Protein AF-A0A1Q9VLZ6-F1 (afdb_monomer)

Sequence (145 aa):
MRTSLPGRVRRGLATLLTGALAAGLAVGGVVAPAQAAAADVQGGSATWNFKDSWTGYVGGSGTITPPLEGGQSVYPSASGAMDLQTAVGDVRFGGSVHYSAHGGVLDVTVSDLRLAVTSPGVGVLTADFVSSGTTSDDVKVATCR

Secondary structure (DSSP, 8-state):
----------------------------------PPPPEE-----EE--S-HHHHHHHHHHSEEESPPBTTB-EE---EEEEETTTTEEEEEEEEEEEEEEGGGTEEEEEEEEEEEEEETTEEEEEEEEEETTEEEEEEEEEEE-

Radius of gyration: 32.84 Å; Cα contacts (8 Å, |Δi|>4): 259; chains: 1; bounding box: 63×32×111 Å

Nearest PDB structures (foldseek):
  6jsa-assembly1_A  TM=8.073E-01  e=1.006E-04  Corynebacterium glutamicum ATCC 13032
  8smu-assembly1_A  TM=8.354E-01  e=1.099E-03  Aequorea victoria
  6jsd-assembly1_A  TM=6.140E-01  e=2.659E-03  Corynebacterium glutamicum ATCC 13032
  6jsd-assembly1_B  TM=5.727E-01  e=5.797E-03  Corynebacterium glutamicum ATCC 13032

Mean predicted aligned error: 12.22 Å

Foldseek 3Di:
DDDDDDDDDDDDDDDDDDDDDDDDDDPPDPPDPPQPDWDKDPWDKDWDDLDLVVLVVQVVAHDKPPDADVSTDMFTGWIWTARPVFRFIKIWTADWIWGAGPPRQWTKIKGGWMWGAHGVQWTWTFIWMATPNDIDGRHTSDITD

pLDDT: mean 84.26, std 21.39, range [37.78, 98.62]

Sol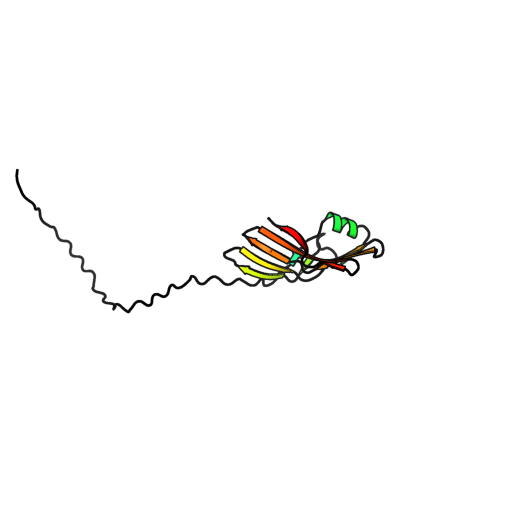vent-accessible surface area (backbone atoms only — not comparable to full-atom values): 8698 Å² total; per-residue (Å²): 132,85,88,82,85,88,88,85,87,84,89,79,91,74,89,75,82,88,76,88,72,81,91,72,81,87,76,87,67,81,75,68,77,80,72,76,71,62,45,69,45,89,55,53,67,49,74,57,50,99,39,65,70,56,50,50,57,35,58,74,71,37,44,52,41,63,72,59,59,98,83,26,35,71,25,40,61,25,32,47,38,34,27,84,88,61,46,30,37,41,40,37,24,37,64,53,44,38,41,33,23,78,92,60,76,41,42,36,37,40,29,60,41,30,42,40,28,78,33,75,70,32,30,38,34,26,27,27,36,38,45,85,91,45,78,44,75,68,39,78,76,46,76,48,111

Structure (mmCIF, N/CA/C/O backbone):
data_AF-A0A1Q9VLZ6-F1
#
_entry.id   AF-A0A1Q9VLZ6-F1
#
loop_
_atom_site.group_PDB
_atom_site.id
_atom_site.type_symbol
_atom_site.label_atom_id
_atom_site.label_alt_id
_atom_site.label_comp_id
_atom_site.label_asym_id
_atom_site.label_entity_id
_atom_site.label_seq_id
_atom_site.pdbx_PDB_ins_code
_atom_site.Cartn_x
_atom_site.Cartn_y
_atom_site.Cartn_z
_atom_site.occupancy
_atom_site.B_iso_or_equiv
_atom_site.auth_seq_id
_atom_site.auth_comp_id
_atom_site.auth_asym_id
_atom_site.auth_atom_id
_atom_site.pdbx_PDB_model_num
ATOM 1 N N . MET A 1 1 ? -20.755 0.219 93.505 1.00 37.78 1 MET A N 1
ATOM 2 C CA . MET A 1 1 ? -21.514 1.442 93.840 1.00 37.78 1 MET A CA 1
ATOM 3 C C . MET A 1 1 ? -22.391 1.814 92.651 1.00 37.78 1 MET A C 1
ATOM 5 O O . MET A 1 1 ? -21.854 1.927 91.563 1.00 37.78 1 MET A O 1
ATOM 9 N N . ARG A 1 2 ? -23.706 1.923 92.908 1.00 40.19 2 ARG A N 1
ATOM 10 C CA . ARG A 1 2 ? -24.739 2.822 92.336 1.00 40.19 2 ARG A CA 1
ATOM 11 C C .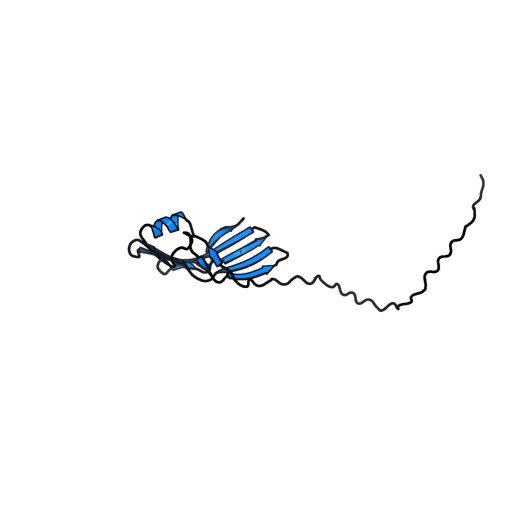 ARG A 1 2 ? -24.781 2.995 90.799 1.00 40.19 2 ARG A C 1
ATOM 13 O O . ARG A 1 2 ? -23.897 3.620 90.240 1.00 40.19 2 ARG A O 1
ATOM 20 N N . THR A 1 3 ? -25.675 2.318 90.067 1.00 41.53 3 THR A N 1
ATOM 21 C CA . THR A 1 3 ? -27.113 2.607 89.783 1.00 41.53 3 THR A CA 1
ATOM 22 C C . THR A 1 3 ? -27.408 3.807 88.867 1.00 41.53 3 THR A C 1
ATOM 24 O O . THR A 1 3 ? -27.046 4.932 89.194 1.00 41.53 3 THR A O 1
ATOM 27 N N . SER A 1 4 ? -28.224 3.512 87.837 1.00 38.34 4 SER A N 1
ATOM 28 C CA . SER A 1 4 ? -29.284 4.339 87.212 1.00 38.34 4 SER A CA 1
ATOM 29 C C . SER A 1 4 ? -29.021 5.012 85.846 1.00 38.34 4 SER A C 1
ATOM 31 O O . SER A 1 4 ? -28.321 6.011 85.741 1.00 38.34 4 SER A O 1
ATOM 33 N N . LEU A 1 5 ? -29.714 4.494 84.816 1.00 48.25 5 LEU A N 1
ATOM 34 C CA . LEU A 1 5 ? -30.337 5.236 83.689 1.00 48.25 5 LEU A CA 1
ATOM 35 C C . LEU A 1 5 ? -31.629 5.941 84.204 1.00 48.25 5 LEU A C 1
ATOM 37 O O . LEU A 1 5 ? -32.023 5.602 85.325 1.00 48.25 5 LEU A O 1
ATOM 41 N N . PRO A 1 6 ? -32.404 6.780 83.460 1.00 52.03 6 PRO A N 1
ATOM 42 C CA . PRO A 1 6 ? -32.281 7.376 82.109 1.00 52.03 6 PRO A CA 1
ATOM 43 C C . PRO A 1 6 ? -32.602 8.908 82.066 1.00 52.03 6 PRO A C 1
ATOM 45 O O . PRO A 1 6 ? -32.956 9.513 83.074 1.00 52.03 6 PRO A O 1
ATOM 48 N N . GLY A 1 7 ? -32.580 9.544 80.881 1.00 38.31 7 GLY A N 1
ATOM 49 C CA . GLY A 1 7 ? -33.080 10.918 80.660 1.00 38.31 7 GLY A CA 1
ATOM 50 C C . GLY A 1 7 ? -33.763 11.096 79.295 1.00 38.31 7 GLY A C 1
ATOM 51 O O . GLY A 1 7 ? -33.215 10.714 78.269 1.00 38.31 7 GLY A O 1
ATOM 52 N N . ARG A 1 8 ? -34.997 11.620 79.300 1.00 52.53 8 ARG A N 1
ATOM 53 C CA . ARG A 1 8 ? -36.022 11.564 78.237 1.00 52.53 8 ARG A CA 1
ATOM 54 C C . ARG A 1 8 ? -35.896 12.599 77.096 1.00 52.53 8 ARG A C 1
ATOM 56 O O . ARG A 1 8 ? -35.787 13.788 77.349 1.00 52.53 8 ARG A O 1
ATOM 63 N N . VAL A 1 9 ? -36.118 12.097 75.875 1.00 50.19 9 VAL A N 1
ATOM 64 C CA . VAL A 1 9 ? -37.064 12.508 74.801 1.00 50.19 9 VAL A CA 1
ATOM 65 C C . VAL A 1 9 ? -37.303 14.003 74.505 1.00 50.19 9 VAL A C 1
ATOM 67 O O . VAL A 1 9 ? -37.924 14.712 75.296 1.00 50.19 9 VAL A O 1
ATOM 70 N N . ARG A 1 10 ? -37.101 14.401 73.234 1.00 49.69 10 ARG A N 1
ATOM 71 C CA . ARG A 1 10 ? -38.037 15.317 72.554 1.00 49.69 10 ARG A CA 1
ATOM 72 C C . ARG A 1 10 ? -38.297 14.917 71.098 1.00 49.69 10 ARG A C 1
ATOM 74 O O . ARG A 1 10 ? -37.420 14.456 70.382 1.00 49.69 10 ARG A O 1
ATOM 81 N N . ARG A 1 11 ? -39.576 15.041 70.751 1.00 51.06 11 ARG A N 1
ATOM 82 C CA . ARG A 1 11 ? -40.287 14.579 69.558 1.00 51.06 11 ARG A CA 1
ATOM 83 C C . ARG A 1 11 ? -39.927 15.390 68.312 1.00 51.06 11 ARG A C 1
ATOM 85 O O . ARG A 1 11 ? -39.919 16.614 68.373 1.00 51.06 11 ARG A O 1
ATOM 92 N N . GLY A 1 12 ? -39.800 14.698 67.185 1.00 37.94 12 GLY A N 1
ATOM 93 C CA . GLY A 1 12 ? -39.948 15.255 65.843 1.00 37.94 12 GLY A CA 1
ATOM 94 C C . GLY A 1 12 ? -40.532 14.177 64.938 1.00 37.94 12 GLY A C 1
ATOM 95 O O . GLY A 1 12 ? -39.802 13.356 64.402 1.00 37.94 12 GLY A O 1
ATOM 96 N N . LEU A 1 13 ? -41.863 14.128 64.866 1.00 49.22 13 LEU A N 1
ATOM 97 C CA . LEU A 1 13 ? -42.604 13.306 63.916 1.00 49.22 13 LEU A CA 1
ATOM 98 C C . LEU A 1 13 ? -42.390 13.902 62.524 1.00 49.22 13 LEU A C 1
ATOM 100 O O . LEU A 1 13 ? -42.763 15.049 62.295 1.00 49.22 13 LEU A O 1
ATOM 104 N N . ALA A 1 14 ? -41.827 13.125 61.608 1.00 41.44 14 ALA A N 1
ATOM 105 C CA . ALA A 1 14 ? -41.946 13.380 60.182 1.00 41.44 14 ALA A CA 1
ATOM 106 C C . ALA A 1 14 ? -42.498 12.107 59.543 1.00 41.44 14 ALA A C 1
ATOM 108 O O . ALA A 1 14 ? -41.815 11.096 59.397 1.00 41.44 14 ALA A O 1
ATOM 109 N N . THR A 1 15 ? -43.791 12.160 59.258 1.00 43.56 15 THR A N 1
ATOM 110 C CA . THR A 1 15 ? -44.540 11.221 58.434 1.00 43.56 15 THR A CA 1
ATOM 111 C C . THR A 1 15 ? -43.901 11.149 57.050 1.00 43.56 15 THR A C 1
ATOM 113 O O . THR A 1 15 ? -43.961 12.113 56.293 1.00 43.56 15 THR A O 1
ATOM 116 N N . LEU A 1 16 ? -43.320 10.000 56.704 1.00 48.06 16 LEU A N 1
ATOM 117 C CA . LEU A 1 16 ? -43.089 9.620 55.314 1.00 48.06 16 LEU A CA 1
ATOM 118 C C . LEU A 1 16 ? -44.157 8.598 54.941 1.00 48.06 16 LEU A C 1
ATOM 120 O O . LEU A 1 16 ? -44.304 7.557 55.579 1.00 48.06 16 LEU A O 1
ATOM 124 N N . LEU A 1 17 ? -44.958 8.993 53.957 1.00 46.50 17 LEU A N 1
ATOM 125 C CA . LEU A 1 17 ? -46.069 8.245 53.397 1.00 46.50 17 LEU A CA 1
ATOM 126 C C . LEU A 1 17 ? -45.624 6.850 52.955 1.00 46.50 17 LEU A C 1
ATOM 128 O O . LEU A 1 17 ? -44.650 6.680 52.224 1.00 46.50 17 LEU A O 1
ATOM 132 N N . THR A 1 18 ? -46.396 5.865 53.392 1.00 40.41 18 THR A N 1
ATOM 133 C CA . THR A 1 18 ? -46.335 4.467 52.991 1.00 40.41 18 THR A CA 1
ATOM 134 C C . THR A 1 18 ? -46.642 4.351 51.498 1.00 40.41 18 THR A C 1
ATOM 136 O O . THR A 1 18 ? -47.798 4.385 51.086 1.00 40.41 18 THR A O 1
ATOM 139 N N . GLY A 1 19 ? -45.608 4.210 50.675 1.00 39.41 19 GLY A N 1
ATOM 140 C CA . GLY A 1 19 ? -45.730 3.676 49.323 1.00 39.41 19 GLY A CA 1
ATOM 141 C C . GLY A 1 19 ? -45.465 2.178 49.3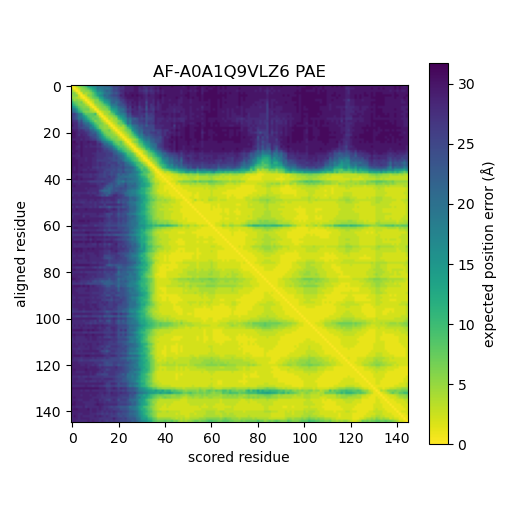66 1.00 39.41 19 GLY A C 1
ATOM 142 O O . GLY A 1 19 ? -44.316 1.756 49.291 1.00 39.41 19 GLY A O 1
ATOM 143 N N . ALA A 1 20 ? -46.509 1.369 49.536 1.00 51.53 20 ALA A N 1
ATOM 144 C CA . ALA A 1 20 ? -46.405 -0.068 49.330 1.00 51.53 20 ALA A CA 1
ATOM 145 C C . ALA A 1 20 ? -46.303 -0.335 47.822 1.00 51.53 20 ALA A C 1
ATOM 147 O O . ALA A 1 20 ? -47.294 -0.194 47.109 1.00 51.53 20 ALA A O 1
ATOM 148 N N . LEU A 1 21 ? -45.126 -0.741 47.343 1.00 39.31 21 LEU A N 1
ATOM 149 C CA . LEU A 1 21 ? -45.030 -1.519 46.112 1.00 39.31 21 LEU A CA 1
ATOM 150 C C . LEU A 1 21 ? -44.439 -2.886 46.446 1.00 39.31 21 LEU A C 1
ATOM 152 O O . LEU A 1 21 ? -43.421 -3.001 47.125 1.00 39.31 21 LEU A O 1
ATOM 156 N N . ALA A 1 22 ? -45.174 -3.907 46.024 1.00 41.44 22 ALA A N 1
ATOM 157 C CA . ALA A 1 22 ? -44.986 -5.302 46.361 1.00 41.44 22 ALA A CA 1
ATOM 158 C C . ALA A 1 22 ? -43.571 -5.814 46.055 1.00 41.44 22 ALA A C 1
ATOM 160 O O . ALA A 1 22 ? -42.998 -5.532 45.003 1.00 41.44 22 ALA A O 1
ATOM 161 N N . ALA A 1 23 ? -43.057 -6.643 46.964 1.00 49.81 23 ALA A N 1
ATOM 162 C CA . ALA A 1 23 ? -41.938 -7.532 46.706 1.00 49.81 23 ALA A CA 1
ATOM 163 C C . ALA A 1 23 ? -42.334 -8.532 45.604 1.00 49.81 23 ALA A C 1
ATOM 165 O O . ALA A 1 23 ? -43.081 -9.479 45.848 1.00 49.81 23 ALA A O 1
ATOM 166 N N . GLY A 1 24 ? -41.857 -8.292 44.383 1.00 40.41 24 GLY A N 1
ATOM 167 C CA . GLY A 1 24 ? -41.843 -9.267 43.296 1.00 40.41 24 GLY A CA 1
ATOM 168 C C . GLY A 1 24 ? -40.526 -10.040 43.318 1.00 40.41 24 GLY A C 1
ATOM 169 O O . GLY A 1 24 ? -39.467 -9.454 43.526 1.00 40.41 24 GLY A O 1
ATOM 170 N N . LEU A 1 25 ? -40.608 -11.359 43.157 1.00 43.97 25 LEU A N 1
ATOM 171 C CA . LEU A 1 25 ? -39.512 -12.315 43.285 1.00 43.97 25 LEU A CA 1
ATOM 172 C C . LEU A 1 25 ? -38.252 -11.947 42.481 1.00 43.97 25 LEU A C 1
ATOM 174 O O . LEU A 1 25 ? -38.321 -11.504 41.337 1.00 43.97 25 LEU A O 1
ATOM 178 N N . ALA A 1 26 ? -37.096 -12.238 43.078 1.00 50.91 26 ALA A N 1
ATOM 179 C CA . ALA A 1 26 ? -35.797 -12.212 42.429 1.00 50.91 26 ALA A CA 1
ATOM 180 C C . ALA A 1 26 ? -35.761 -13.166 41.223 1.00 50.91 26 ALA A C 1
ATOM 1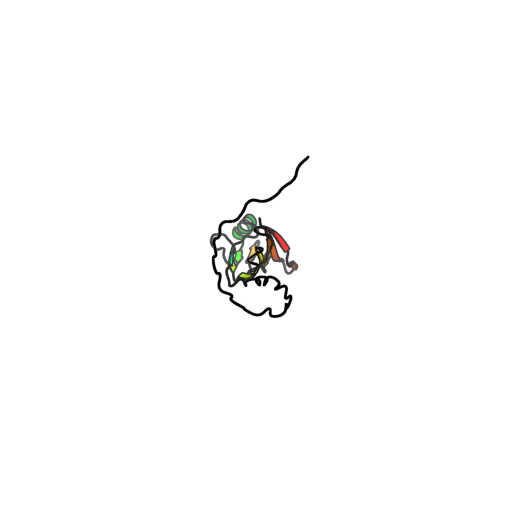82 O O . ALA A 1 26 ? -35.795 -14.385 41.384 1.00 50.91 26 ALA A O 1
ATOM 183 N N . VAL A 1 27 ? -35.595 -12.612 40.024 1.00 49.44 27 VAL A N 1
ATOM 184 C CA . VAL A 1 27 ? -34.841 -13.288 38.967 1.00 49.44 27 VAL A CA 1
ATOM 185 C C . VAL A 1 27 ? -33.447 -12.686 39.027 1.00 49.44 27 VAL A C 1
ATOM 187 O O . VAL A 1 27 ? -33.221 -11.556 38.601 1.00 49.44 27 VAL A O 1
ATOM 190 N N . GLY A 1 28 ? -32.524 -13.429 39.638 1.00 46.66 28 GLY A N 1
ATOM 191 C CA . GLY A 1 28 ? -31.094 -13.156 39.591 1.00 46.66 28 GLY A CA 1
ATOM 192 C C . GLY A 1 28 ? -30.588 -13.330 38.165 1.00 46.66 28 GLY A C 1
ATOM 193 O O . GLY A 1 28 ? -30.008 -14.352 37.825 1.00 46.66 28 GLY A O 1
ATOM 194 N N . GLY A 1 29 ? -30.845 -12.343 37.316 1.00 51.12 29 GLY A N 1
ATOM 195 C CA . GLY A 1 29 ? -30.129 -12.172 36.068 1.00 51.12 29 GLY A CA 1
ATOM 196 C C . GLY A 1 29 ? -28.939 -11.281 36.360 1.00 51.12 29 GLY A C 1
ATOM 197 O O . GLY A 1 29 ? -29.100 -10.070 36.490 1.00 51.12 29 GLY A O 1
ATOM 198 N N . VAL A 1 30 ? -27.744 -11.860 36.471 1.00 57.94 30 VAL A N 1
ATOM 199 C CA . VAL A 1 30 ? -26.529 -11.088 36.211 1.00 57.94 30 VAL A CA 1
ATOM 200 C C . VAL A 1 30 ? -26.665 -10.639 34.759 1.00 57.94 30 VAL A C 1
ATOM 202 O O . VAL A 1 30 ? -26.419 -11.420 33.844 1.00 57.94 30 VAL A O 1
ATOM 205 N N . VAL A 1 31 ? -27.154 -9.420 34.531 1.00 54.44 31 VAL A N 1
ATOM 206 C CA . VAL A 1 31 ? -27.014 -8.773 33.228 1.00 54.44 31 VAL A CA 1
ATOM 207 C C . VAL A 1 31 ? -25.520 -8.566 33.068 1.00 54.44 31 VAL A C 1
ATOM 209 O O . VAL A 1 31 ? -24.940 -7.653 33.654 1.00 54.44 31 VAL A O 1
ATOM 212 N N . ALA A 1 32 ? -24.881 -9.495 32.355 1.00 59.97 32 ALA A N 1
ATOM 213 C CA . ALA A 1 32 ? -23.531 -9.289 31.871 1.00 59.97 32 ALA A CA 1
ATOM 214 C C . ALA A 1 32 ? -23.516 -7.926 31.161 1.00 59.97 32 ALA A C 1
ATOM 216 O O . ALA A 1 32 ? -24.487 -7.612 30.458 1.00 59.97 32 ALA A O 1
ATOM 217 N N . PRO A 1 33 ? -22.479 -7.092 31.361 1.00 56.31 33 PRO A N 1
ATOM 218 C CA . PRO A 1 33 ? -22.379 -5.862 30.598 1.00 56.31 33 PRO A CA 1
ATOM 219 C C . PRO A 1 33 ? -22.473 -6.246 29.122 1.00 56.31 33 PRO A C 1
ATOM 221 O O . PRO A 1 33 ? -21.806 -7.183 28.681 1.00 56.31 33 PRO A O 1
ATOM 224 N N . ALA A 1 34 ? -23.352 -5.576 28.376 1.00 59.53 34 ALA A N 1
ATOM 225 C CA . ALA A 1 34 ? -23.381 -5.728 26.934 1.00 59.53 34 ALA A CA 1
ATOM 226 C C . ALA A 1 34 ? -22.005 -5.287 26.429 1.00 59.53 34 ALA A C 1
ATOM 228 O O . ALA A 1 34 ? -21.684 -4.098 26.451 1.00 59.53 34 ALA A O 1
ATOM 229 N N . GLN A 1 35 ? -21.161 -6.257 26.076 1.00 60.16 35 GLN A N 1
ATOM 230 C CA . GLN A 1 35 ? -19.873 -5.990 25.458 1.00 60.16 35 GLN A CA 1
ATOM 231 C C . GLN A 1 35 ? -20.187 -5.204 24.184 1.00 60.16 35 GLN A C 1
ATOM 233 O O . GLN A 1 35 ? -20.945 -5.688 23.340 1.00 60.16 35 GLN A O 1
ATOM 238 N N . ALA A 1 36 ? -19.692 -3.968 24.083 1.00 65.50 36 ALA A N 1
ATOM 239 C CA . ALA A 1 36 ? -19.854 -3.189 22.865 1.00 65.50 36 ALA A CA 1
ATOM 240 C C . ALA A 1 36 ? -19.272 -4.017 21.713 1.00 65.50 36 ALA A C 1
ATOM 242 O O . ALA A 1 36 ? -18.110 -4.419 21.768 1.00 65.50 36 ALA A O 1
ATOM 243 N N . ALA A 1 37 ? -20.104 -4.343 20.724 1.00 75.62 37 ALA A N 1
ATOM 244 C CA . ALA A 1 37 ? -19.651 -5.071 19.551 1.00 75.62 37 ALA A CA 1
ATOM 245 C C . ALA A 1 37 ? -18.578 -4.246 18.827 1.00 75.62 37 ALA A C 1
ATOM 247 O O . ALA A 1 37 ? -18.622 -3.011 18.854 1.00 75.62 37 ALA A O 1
ATOM 248 N N . ALA A 1 38 ? -17.624 -4.927 18.189 1.00 88.06 38 ALA A N 1
ATOM 249 C CA . ALA A 1 38 ? -16.651 -4.261 17.336 1.00 88.06 38 ALA A CA 1
ATOM 250 C C . ALA A 1 38 ? -17.379 -3.413 16.281 1.00 88.06 38 ALA A C 1
ATOM 252 O O . ALA A 1 38 ? -18.413 -3.818 15.746 1.00 88.06 38 ALA A O 1
ATOM 253 N N . ALA A 1 39 ? -16.856 -2.219 16.025 1.00 95.25 39 ALA A N 1
ATOM 254 C CA . ALA A 1 39 ? -17.361 -1.320 15.006 1.00 95.25 39 ALA A CA 1
ATOM 255 C C . ALA A 1 39 ? -16.634 -1.582 13.685 1.00 95.25 39 ALA A C 1
ATOM 257 O O . ALA A 1 39 ? -15.403 -1.634 13.648 1.00 95.25 39 ALA A O 1
ATOM 258 N N . ASP A 1 40 ? -17.398 -1.705 12.605 1.00 97.56 40 ASP A N 1
ATOM 259 C CA . ASP A 1 40 ? -16.860 -1.914 11.265 1.00 97.56 40 ASP A CA 1
ATOM 260 C C . ASP A 1 40 ? -16.150 -0.656 10.742 1.00 97.56 40 ASP A C 1
ATOM 262 O O . ASP A 1 40 ? -16.679 0.460 10.809 1.00 97.56 40 ASP A O 1
ATOM 266 N N . VAL A 1 41 ? -14.976 -0.844 10.141 1.00 96.94 41 VAL A N 1
ATOM 267 C CA . VAL A 1 41 ? -14.240 0.194 9.412 1.00 96.94 41 VAL A CA 1
ATOM 268 C C . VAL A 1 41 ? -14.941 0.446 8.078 1.00 96.94 41 VAL A C 1
ATOM 270 O O . VAL A 1 41 ? -14.968 -0.417 7.206 1.00 96.94 41 VAL A O 1
ATOM 273 N N . GLN A 1 42 ? -15.509 1.643 7.920 1.00 93.94 42 GLN A N 1
ATOM 274 C CA . GLN A 1 42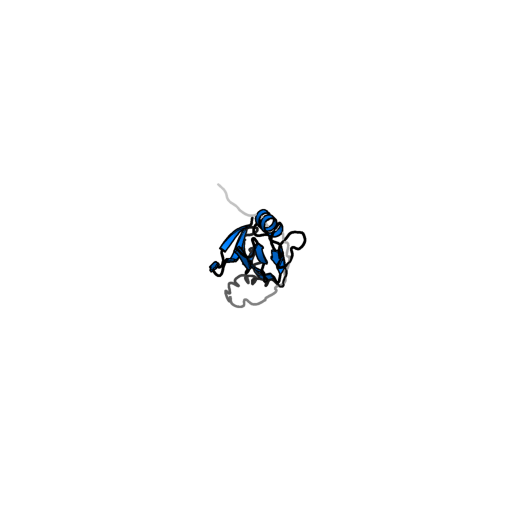 ? -16.378 1.996 6.786 1.00 93.94 42 GLN A CA 1
ATOM 275 C C . GLN A 1 42 ? -15.634 2.537 5.552 1.00 93.94 42 GLN A C 1
ATOM 277 O O . GLN A 1 42 ? -16.260 2.822 4.533 1.00 93.94 42 GLN A O 1
ATOM 282 N N . GLY A 1 43 ? -14.317 2.738 5.635 1.00 94.31 43 GLY A N 1
ATOM 283 C CA . GLY A 1 43 ? -13.519 3.275 4.536 1.00 94.31 43 GLY A CA 1
ATOM 284 C C . GLY A 1 43 ? -12.255 3.993 4.998 1.00 94.31 43 GLY A C 1
ATOM 285 O O . GLY A 1 43 ? -12.003 4.152 6.191 1.00 94.31 43 GLY A O 1
ATOM 286 N N . GLY A 1 44 ? -11.457 4.432 4.025 1.00 97.38 44 GLY A N 1
ATOM 287 C CA . GLY A 1 44 ? -10.173 5.099 4.238 1.00 97.38 44 GLY A CA 1
ATOM 288 C C . GLY A 1 44 ? -9.087 4.567 3.306 1.00 97.38 44 GLY A C 1
ATOM 289 O O . GLY A 1 44 ? -9.347 3.736 2.435 1.00 97.38 44 GLY A O 1
ATOM 290 N N . SER A 1 45 ? -7.865 5.048 3.505 1.00 97.88 45 SER A N 1
ATOM 291 C CA . SER A 1 45 ? -6.667 4.621 2.781 1.00 97.88 45 SER A CA 1
ATOM 292 C C . SER A 1 45 ? -5.448 4.677 3.697 1.00 97.88 45 SER A C 1
ATOM 294 O O . SER A 1 45 ? -5.433 5.439 4.665 1.00 97.88 45 SER A O 1
ATOM 296 N N . ALA A 1 46 ? -4.412 3.917 3.362 1.00 97.69 46 ALA A N 1
ATOM 297 C CA . ALA A 1 46 ? -3.084 4.043 3.946 1.00 97.69 46 ALA A CA 1
ATOM 298 C C . ALA A 1 46 ? -2.113 4.621 2.915 1.00 97.69 46 ALA A C 1
ATOM 300 O O . ALA A 1 46 ? -2.186 4.289 1.732 1.00 97.69 46 ALA A O 1
ATOM 301 N N . THR A 1 47 ? -1.176 5.452 3.367 1.00 97.44 47 THR A N 1
ATOM 302 C CA . THR A 1 47 ? -0.012 5.847 2.572 1.00 97.44 47 THR A CA 1
ATOM 303 C C . THR A 1 47 ? 1.242 5.264 3.2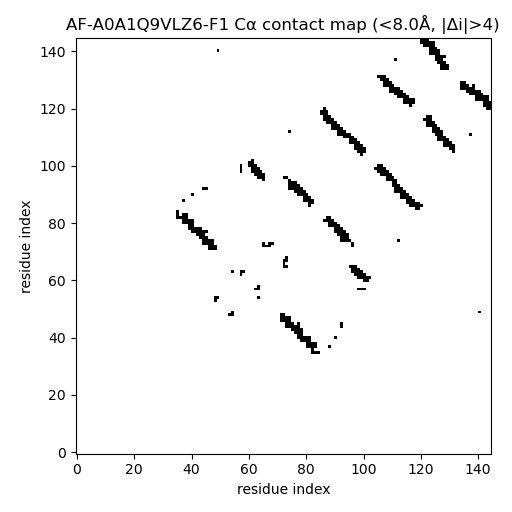08 1.00 97.44 47 THR A C 1
ATOM 305 O O . THR A 1 47 ? 1.530 5.486 4.385 1.00 97.44 47 THR A O 1
ATOM 308 N N . TRP A 1 48 ? 1.969 4.440 2.457 1.00 96.50 48 TRP A N 1
ATOM 309 C CA . TRP A 1 48 ? 3.128 3.727 2.979 1.00 96.50 48 TRP A CA 1
ATOM 310 C C . TRP A 1 48 ? 4.088 3.330 1.864 1.00 96.50 48 TRP A C 1
ATOM 312 O O . TRP A 1 48 ? 3.737 2.620 0.926 1.00 96.50 48 TRP A O 1
ATOM 322 N N . ASN A 1 49 ? 5.337 3.756 2.004 1.00 94.12 49 ASN A N 1
ATOM 323 C CA . ASN A 1 49 ? 6.446 3.239 1.223 1.00 94.12 49 ASN A CA 1
ATOM 324 C C . ASN A 1 49 ? 7.080 2.111 2.027 1.00 94.12 49 ASN A C 1
ATOM 326 O O . ASN A 1 49 ? 7.588 2.393 3.112 1.00 94.12 49 ASN A O 1
ATOM 330 N N . PHE A 1 50 ? 7.112 0.878 1.496 1.00 92.44 50 PHE A N 1
ATOM 331 C CA . PHE A 1 50 ? 7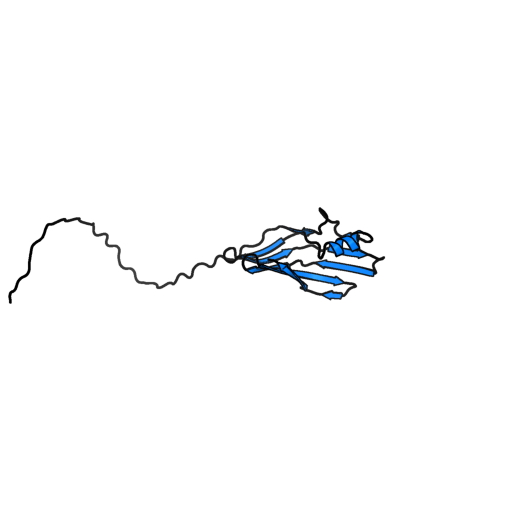.765 -0.270 2.153 1.00 92.44 50 PHE A CA 1
ATOM 332 C C . PHE A 1 50 ? 9.068 0.138 2.858 1.00 92.44 50 PHE A C 1
ATOM 334 O O . PHE A 1 50 ? 9.273 -0.103 4.048 1.00 92.44 50 PHE A O 1
ATOM 341 N N . LYS A 1 51 ? 9.896 0.879 2.115 1.00 94.81 51 LYS A N 1
ATOM 342 C CA . LYS A 1 51 ? 10.937 1.756 2.642 1.00 94.81 51 LYS A CA 1
ATOM 343 C C . LYS A 1 51 ? 11.105 2.951 1.704 1.00 94.81 51 LYS A C 1
ATOM 345 O O . LYS A 1 51 ? 11.111 2.774 0.484 1.00 94.81 51 LYS A O 1
ATOM 350 N N . ASP A 1 52 ? 11.327 4.150 2.237 1.00 95.81 52 ASP A N 1
ATOM 351 C CA . ASP A 1 52 ? 11.546 5.338 1.395 1.00 95.81 52 ASP A CA 1
ATOM 352 C C . ASP A 1 52 ? 12.768 5.189 0.485 1.00 95.81 52 ASP A C 1
ATOM 354 O O . ASP A 1 52 ? 12.699 5.489 -0.701 1.00 95.81 52 ASP A O 1
ATOM 358 N N . SER A 1 53 ? 13.876 4.635 0.992 1.00 96.69 53 SER A N 1
ATOM 359 C CA . SER A 1 53 ? 15.073 4.405 0.171 1.00 96.69 53 SER A CA 1
ATOM 360 C C . SER A 1 53 ? 14.860 3.355 -0.923 1.00 96.69 53 SER A C 1
ATOM 362 O O . SER A 1 53 ? 15.495 3.438 -1.967 1.00 96.69 53 SER A O 1
ATOM 364 N N . TRP A 1 54 ? 13.982 2.371 -0.698 1.00 96.31 54 TRP A N 1
ATOM 365 C CA . TRP A 1 54 ? 13.596 1.397 -1.724 1.00 96.31 54 TRP A CA 1
ATOM 366 C C . TRP A 1 54 ? 12.786 2.077 -2.827 1.00 96.31 54 TRP A C 1
ATOM 368 O O . TRP A 1 54 ? 13.106 1.960 -4.006 1.00 96.31 54 TRP A O 1
ATOM 378 N N . THR A 1 55 ? 11.790 2.860 -2.419 1.00 97.38 55 THR A N 1
ATOM 379 C CA . THR A 1 55 ? 10.938 3.643 -3.319 1.00 97.38 55 THR A CA 1
ATOM 380 C C . THR A 1 55 ? 11.776 4.627 -4.138 1.00 97.38 55 THR A C 1
ATOM 382 O O . THR A 1 55 ? 11.626 4.697 -5.352 1.00 97.38 55 THR A O 1
ATOM 385 N N . GLY A 1 56 ? 12.733 5.319 -3.512 1.00 97.31 56 GLY A N 1
ATOM 386 C CA . GLY A 1 56 ? 13.674 6.200 -4.203 1.00 97.31 56 GLY A CA 1
ATOM 387 C C . GLY A 1 56 ? 14.606 5.460 -5.169 1.00 97.31 56 GLY A C 1
ATOM 388 O O . GLY A 1 56 ? 14.828 5.930 -6.282 1.00 97.31 56 GLY A O 1
ATOM 389 N N . TYR A 1 57 ? 15.118 4.287 -4.782 1.00 96.56 57 TYR A N 1
ATOM 390 C CA . TYR A 1 57 ? 15.960 3.453 -5.646 1.00 96.56 57 TYR A CA 1
ATOM 391 C C . TYR A 1 57 ? 15.225 3.003 -6.915 1.00 96.56 57 TYR A C 1
ATOM 393 O O . TYR A 1 57 ? 15.731 3.206 -8.020 1.00 96.56 57 TYR A O 1
ATOM 401 N N . VAL A 1 58 ? 14.023 2.435 -6.766 1.00 97.56 58 VAL A N 1
ATOM 402 C CA . VAL A 1 58 ? 13.213 1.993 -7.910 1.00 97.56 58 VAL A CA 1
ATOM 403 C C . VAL A 1 58 ? 12.762 3.198 -8.733 1.00 97.56 58 VAL A C 1
ATOM 405 O O . VAL A 1 58 ? 12.929 3.197 -9.946 1.00 97.56 58 VAL A O 1
ATOM 408 N N . GLY A 1 59 ? 12.263 4.258 -8.095 1.00 96.31 59 GLY A N 1
ATOM 409 C CA . GLY A 1 59 ? 11.777 5.454 -8.786 1.00 96.31 59 GLY A CA 1
ATOM 410 C C . GLY A 1 59 ? 12.853 6.206 -9.578 1.00 96.31 59 GLY A C 1
ATOM 411 O O . GLY A 1 59 ? 12.530 6.881 -10.549 1.00 96.31 59 GLY A O 1
ATOM 412 N N . GLY A 1 60 ? 14.133 6.073 -9.212 1.00 95.81 60 GLY A N 1
ATOM 413 C CA . GLY A 1 60 ? 15.233 6.738 -9.914 1.00 95.81 60 GLY A CA 1
ATOM 414 C C . GLY A 1 60 ? 15.577 6.146 -11.286 1.00 95.81 60 GLY A C 1
ATOM 415 O O . GLY A 1 60 ? 16.171 6.836 -12.110 1.00 95.81 60 GLY A O 1
ATOM 416 N N . SER A 1 61 ? 15.246 4.877 -11.542 1.00 93.44 61 SER A N 1
ATOM 417 C CA . SER A 1 61 ? 15.631 4.186 -12.791 1.00 93.44 61 SER A CA 1
ATOM 418 C C . SER A 1 61 ? 14.637 3.115 -13.255 1.00 93.44 61 SER A C 1
ATOM 420 O O . SER A 1 61 ? 14.939 2.302 -14.129 1.00 93.44 61 SER A O 1
ATOM 422 N N . GLY A 1 62 ? 13.451 3.103 -12.661 1.00 97.31 62 GLY A N 1
ATOM 423 C CA . GLY A 1 62 ? 12.413 2.110 -12.867 1.00 97.31 62 GLY A CA 1
ATOM 424 C C . GLY A 1 62 ? 11.026 2.735 -12.819 1.00 97.31 62 GLY A C 1
ATOM 425 O O . GLY A 1 62 ? 10.840 3.923 -13.074 1.00 97.31 62 GLY A O 1
ATOM 426 N N . THR A 1 63 ? 10.039 1.908 -12.510 1.00 98.06 63 THR A N 1
ATOM 427 C CA . THR A 1 63 ? 8.625 2.269 -12.477 1.00 98.06 63 THR A CA 1
ATOM 428 C C . THR A 1 63 ? 8.003 1.814 -11.169 1.00 98.06 63 THR A C 1
ATOM 430 O O . THR A 1 63 ? 8.350 0.762 -10.626 1.00 98.06 63 THR A O 1
ATOM 433 N N . ILE A 1 64 ? 7.095 2.642 -10.662 1.00 98.50 64 ILE A N 1
ATOM 434 C CA . ILE A 1 64 ? 6.261 2.344 -9.505 1.00 98.50 64 ILE A CA 1
ATOM 435 C C . ILE A 1 64 ? 4.826 2.577 -9.949 1.00 98.50 64 ILE A C 1
ATOM 437 O O . ILE A 1 64 ? 4.505 3.662 -10.440 1.00 98.50 64 ILE A O 1
ATOM 441 N N . THR A 1 65 ? 3.997 1.546 -9.823 1.00 98.25 65 THR A N 1
ATOM 442 C CA . THR A 1 65 ? 2.609 1.568 -10.279 1.00 98.25 65 THR A CA 1
ATOM 443 C C . THR A 1 65 ? 1.681 1.136 -9.146 1.00 98.25 65 THR A C 1
ATOM 445 O O . THR A 1 65 ? 1.862 0.039 -8.626 1.00 98.25 65 THR A 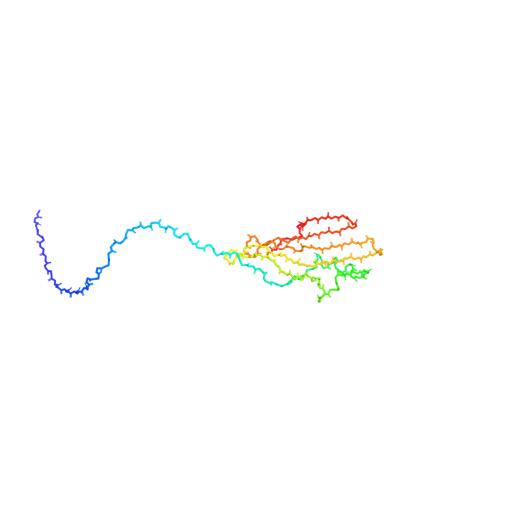O 1
ATOM 448 N N . PRO A 1 66 ? 0.657 1.926 -8.789 1.00 98.31 66 PRO A N 1
ATOM 449 C CA . PRO A 1 66 ? 0.343 3.261 -9.308 1.00 98.31 66 PRO A CA 1
ATOM 450 C C . PRO A 1 66 ? 1.434 4.315 -9.027 1.00 98.31 66 PRO A C 1
ATOM 452 O O . PRO A 1 66 ? 2.285 4.091 -8.163 1.00 98.31 66 PRO A O 1
ATOM 455 N N . PRO A 1 67 ? 1.422 5.463 -9.738 1.00 97.81 67 PRO A N 1
ATOM 456 C CA . PRO A 1 67 ? 2.308 6.579 -9.427 1.00 97.81 67 PRO A CA 1
ATOM 457 C C . PRO A 1 67 ? 2.157 7.035 -7.973 1.00 97.81 67 PRO A C 1
ATOM 459 O O . PRO A 1 67 ? 1.063 7.008 -7.414 1.00 97.81 67 PRO A O 1
ATOM 462 N N . LEU A 1 68 ? 3.259 7.492 -7.382 1.00 97.81 68 LEU A N 1
ATOM 463 C CA . LEU A 1 68 ? 3.272 7.984 -6.007 1.00 97.81 68 LEU A CA 1
ATOM 464 C C . LEU A 1 68 ? 2.423 9.254 -5.859 1.00 97.81 68 LEU A C 1
ATOM 466 O O . LEU A 1 68 ? 2.531 10.181 -6.664 1.00 97.81 68 LEU A O 1
ATOM 470 N N . GLU A 1 69 ? 1.682 9.349 -4.760 1.00 97.88 69 GLU A N 1
ATOM 471 C CA . GLU A 1 69 ? 0.977 10.559 -4.340 1.00 97.88 69 GLU A CA 1
ATOM 472 C C . GLU A 1 69 ? 1.763 11.226 -3.211 1.00 97.88 69 GLU A C 1
ATOM 474 O O . GLU A 1 69 ? 2.036 10.618 -2.178 1.00 97.88 69 GLU A O 1
ATOM 479 N N . GLY A 1 70 ? 2.214 12.468 -3.417 1.00 95.88 70 GLY A N 1
ATOM 480 C CA . GLY A 1 70 ? 3.043 13.161 -2.421 1.00 95.88 70 GLY A CA 1
ATOM 481 C C . GLY A 1 70 ? 4.353 12.430 -2.080 1.00 95.88 70 GLY A C 1
ATOM 482 O O . GLY A 1 70 ? 4.887 12.602 -0.989 1.00 95.88 70 GLY A O 1
ATOM 483 N N . GLY A 1 71 ? 4.859 11.594 -2.995 1.00 96.38 71 GLY A N 1
ATOM 484 C CA . GLY A 1 71 ? 6.042 10.757 -2.771 1.00 96.38 71 GLY A CA 1
ATOM 485 C C . GLY A 1 71 ? 5.770 9.457 -2.005 1.00 96.38 71 GLY A C 1
ATOM 486 O O . GLY A 1 71 ? 6.723 8.772 -1.636 1.00 96.38 71 GLY A O 1
ATOM 487 N N . GLN A 1 72 ? 4.504 9.101 -1.776 1.00 97.81 72 GLN A N 1
ATOM 488 C CA . GLN A 1 72 ? 4.109 7.881 -1.078 1.00 97.81 72 GLN A CA 1
ATOM 489 C C . GLN A 1 72 ? 3.235 6.975 -1.942 1.00 97.81 72 GLN A C 1
ATOM 491 O O . GLN A 1 72 ? 2.474 7.434 -2.791 1.00 97.81 72 GLN A O 1
ATOM 496 N N . SER A 1 73 ? 3.342 5.671 -1.709 1.00 98.19 73 SER A N 1
ATOM 497 C CA . SER A 1 73 ? 2.442 4.693 -2.317 1.00 98.19 73 SER A CA 1
ATOM 498 C C . SER A 1 73 ? 1.117 4.660 -1.550 1.00 98.19 73 SER A C 1
ATOM 500 O O . SER A 1 73 ? 1.126 4.732 -0.319 1.00 98.19 73 SER A O 1
ATOM 502 N N . VAL A 1 74 ? -0.008 4.554 -2.260 1.00 98.38 74 VAL A N 1
ATOM 503 C CA . VAL A 1 74 ? -1.358 4.634 -1.677 1.00 98.38 74 VAL A CA 1
ATOM 504 C C . VAL A 1 74 ? -2.074 3.289 -1.770 1.00 98.38 74 VAL A C 1
ATOM 506 O O . VAL A 1 74 ? -2.183 2.710 -2.848 1.00 98.38 74 VAL A O 1
ATOM 509 N N . TYR A 1 75 ? -2.606 2.828 -0.639 1.00 98.44 75 TYR A N 1
ATOM 510 C CA . TYR A 1 75 ? -3.409 1.614 -0.503 1.00 98.44 75 TYR A CA 1
ATOM 511 C C . TYR A 1 75 ? -4.846 2.008 -0.115 1.00 98.44 75 TYR A C 1
ATOM 513 O O . TYR A 1 75 ? -5.081 2.420 1.026 1.00 98.44 75 TYR A O 1
ATOM 521 N N . PRO A 1 76 ? -5.806 1.980 -1.057 1.00 98.38 76 PRO A N 1
ATOM 522 C CA . PRO A 1 76 ? -7.169 2.463 -0.832 1.00 98.38 76 PRO A CA 1
ATOM 523 C C . PRO A 1 76 ? -8.056 1.441 -0.103 1.00 98.38 76 PRO A C 1
ATOM 525 O O . PRO A 1 76 ? -7.623 0.354 0.263 1.00 98.38 76 PRO A O 1
ATOM 528 N N . SER A 1 77 ? -9.338 1.774 0.053 1.00 97.50 77 SER A N 1
ATOM 529 C CA . SER A 1 77 ? -10.403 0.832 0.430 1.00 97.50 77 SER A CA 1
ATOM 530 C C . SER A 1 77 ? -10.179 0.130 1.774 1.00 97.50 77 SER A C 1
ATOM 532 O O . SER A 1 77 ? -10.206 -1.098 1.853 1.00 97.50 77 SER A O 1
ATOM 534 N N . ALA A 1 78 ? -9.966 0.913 2.834 1.00 98.38 78 ALA A N 1
ATOM 535 C CA . ALA A 1 78 ? -9.856 0.377 4.186 1.00 98.38 78 ALA A CA 1
ATOM 536 C C . ALA A 1 78 ? -11.149 -0.332 4.630 1.00 98.38 78 ALA A C 1
ATOM 538 O O . ALA A 1 78 ? -12.247 0.199 4.463 1.00 98.38 78 ALA A O 1
ATOM 539 N N . SER A 1 79 ? -11.005 -1.509 5.232 1.00 98.19 79 SER A N 1
ATOM 540 C CA . SER A 1 79 ? -12.089 -2.316 5.804 1.00 98.19 79 SER A CA 1
ATOM 541 C C . SER A 1 79 ? -11.583 -3.109 7.010 1.00 98.19 79 SER A C 1
ATOM 543 O O . SER A 1 79 ? -10.376 -3.188 7.230 1.00 98.19 79 SER A O 1
ATOM 545 N N . GLY A 1 80 ? -12.480 -3.694 7.801 1.00 97.19 80 GLY A N 1
ATOM 546 C CA . GLY A 1 80 ? -12.128 -4.446 9.008 1.00 97.19 80 GLY A CA 1
ATOM 547 C C . GLY A 1 80 ? -13.026 -4.075 10.179 1.00 97.19 80 GLY A C 1
ATOM 548 O O . GLY A 1 80 ? -14.103 -3.519 9.968 1.00 97.19 80 GLY A O 1
ATOM 549 N N . ALA A 1 81 ? -12.592 -4.365 11.402 1.00 97.31 81 ALA A N 1
ATOM 550 C CA . ALA A 1 81 ? -13.371 -4.092 12.603 1.00 97.31 81 ALA A CA 1
ATOM 551 C C . ALA A 1 81 ? -12.471 -3.707 13.781 1.00 97.31 81 ALA A C 1
ATOM 553 O O . ALA A 1 81 ? -11.378 -4.246 13.946 1.00 97.31 81 ALA A O 1
ATOM 554 N N . MET A 1 82 ? -12.955 -2.787 14.616 1.00 96.56 82 MET A N 1
ATOM 555 C CA . MET A 1 82 ? -12.253 -2.276 15.793 1.00 96.56 82 MET A CA 1
ATOM 556 C C . MET A 1 82 ? -13.159 -2.308 17.024 1.00 96.56 82 MET A C 1
ATOM 558 O O . MET A 1 82 ? -14.264 -1.767 17.013 1.00 96.56 82 MET A O 1
ATOM 562 N N . ASP A 1 83 ? -12.677 -2.877 18.122 1.00 95.44 83 ASP A N 1
ATOM 563 C CA . ASP A 1 83 ? -13.266 -2.669 19.441 1.00 95.44 83 ASP A CA 1
ATOM 564 C C . ASP A 1 83 ? -12.878 -1.272 19.944 1.00 95.44 83 ASP A C 1
ATOM 566 O O . ASP A 1 83 ? -11.713 -0.981 20.219 1.00 95.44 83 ASP A O 1
ATOM 570 N N . LEU A 1 84 ? -13.871 -0.392 20.070 1.00 91.56 84 LEU A N 1
ATOM 571 C CA . LEU A 1 84 ? -13.666 1.001 20.469 1.00 91.56 84 LEU A CA 1
ATOM 572 C C . LEU A 1 84 ? -13.357 1.176 21.965 1.00 91.56 84 LEU A C 1
ATOM 574 O O . LEU A 1 84 ? -12.897 2.244 22.360 1.00 91.56 84 LEU A O 1
ATOM 578 N N . GLN A 1 85 ? -13.609 0.164 22.800 1.00 92.38 85 GLN A N 1
ATOM 579 C CA . GLN A 1 85 ? -13.270 0.194 24.225 1.00 92.38 85 GLN A CA 1
ATOM 580 C C . GLN A 1 85 ? -11.812 -0.197 24.453 1.00 92.38 85 GLN A C 1
ATOM 582 O O . GLN A 1 85 ? -11.122 0.419 25.264 1.00 92.38 85 GLN A O 1
ATOM 587 N N . THR A 1 86 ? -11.340 -1.221 23.742 1.00 94.06 86 THR A N 1
ATOM 588 C CA . THR A 1 86 ? -9.979 -1.753 23.912 1.00 94.06 86 THR A CA 1
ATOM 589 C C . THR A 1 86 ? -8.982 -1.210 22.888 1.00 94.06 86 THR A C 1
ATOM 591 O O . THR A 1 86 ? -7.777 -1.367 23.079 1.00 94.06 86 THR A O 1
ATOM 594 N N . ALA A 1 87 ? -9.464 -0.543 21.834 1.00 94.38 87 ALA A N 1
ATOM 595 C CA . ALA A 1 87 ? -8.692 -0.128 20.663 1.00 94.38 87 ALA A CA 1
ATOM 596 C C . ALA A 1 87 ? -7.942 -1.297 20.001 1.00 94.38 87 ALA A C 1
ATOM 598 O O . ALA A 1 87 ? -6.829 -1.126 19.511 1.00 94.38 87 ALA A O 1
ATOM 599 N N . VAL A 1 88 ? -8.546 -2.487 20.005 1.00 96.75 88 VAL A N 1
ATOM 600 C CA . VAL A 1 88 ? -8.014 -3.711 19.392 1.00 96.75 88 VAL A CA 1
ATOM 601 C C . VAL A 1 88 ? -8.838 -4.047 18.157 1.00 96.75 88 VAL A C 1
ATOM 603 O O . VAL A 1 88 ? -10.057 -3.892 18.164 1.00 96.75 88 VAL A O 1
ATOM 606 N N . GLY A 1 89 ? -8.193 -4.523 17.098 1.00 97.00 89 GLY A N 1
ATOM 607 C CA . GLY A 1 89 ? -8.887 -4.910 15.873 1.00 97.00 89 GLY A CA 1
ATOM 608 C C . GLY A 1 89 ? -7.953 -5.065 14.683 1.00 97.00 89 GLY A C 1
ATOM 609 O O . GLY A 1 89 ? -6.730 -5.071 14.839 1.00 97.00 89 GLY A O 1
ATOM 610 N N . ASP A 1 90 ? -8.527 -5.190 13.493 1.00 97.75 90 ASP A N 1
ATOM 611 C CA . ASP A 1 90 ? -7.781 -5.269 12.242 1.00 97.75 90 ASP A CA 1
ATOM 612 C C . ASP A 1 90 ? -8.322 -4.306 11.189 1.00 97.75 90 ASP A C 1
ATOM 614 O O . ASP A 1 90 ? -9.526 -4.080 11.074 1.00 97.75 90 ASP A O 1
ATOM 618 N N . VAL A 1 91 ? -7.400 -3.755 10.401 1.00 98.31 91 VAL A N 1
ATOM 619 C CA . VAL A 1 91 ? -7.695 -2.943 9.223 1.00 98.31 91 VAL A CA 1
ATOM 620 C C . VAL A 1 91 ? -6.950 -3.526 8.032 1.00 98.31 91 VAL A C 1
ATOM 622 O O . VAL A 1 91 ? -5.746 -3.763 8.103 1.00 98.31 91 VAL A O 1
ATOM 625 N N . ARG A 1 92 ? -7.665 -3.749 6.935 1.00 98.25 92 ARG A N 1
ATOM 626 C CA . ARG A 1 92 ? -7.152 -4.224 5.647 1.00 98.25 92 ARG A CA 1
ATOM 627 C C . ARG A 1 92 ? -7.314 -3.122 4.627 1.00 98.25 92 ARG A C 1
ATOM 629 O O . ARG A 1 92 ? -8.378 -2.508 4.574 1.00 98.25 92 ARG A O 1
ATOM 636 N N . PHE A 1 93 ? -6.302 -2.919 3.802 1.00 98.62 93 PHE A N 1
ATOM 637 C CA . PHE A 1 93 ? -6.340 -1.981 2.693 1.00 98.62 93 PHE A CA 1
ATOM 638 C C . PHE A 1 93 ? -6.272 -2.758 1.382 1.00 98.62 93 PHE A C 1
ATOM 640 O O . PHE A 1 93 ? -5.508 -3.711 1.239 1.00 98.62 93 PHE A O 1
ATOM 647 N N . GLY A 1 94 ? -7.097 -2.352 0.425 1.00 98.00 94 GLY A N 1
ATOM 648 C CA . GLY A 1 94 ? -7.055 -2.877 -0.928 1.00 98.00 94 GLY A CA 1
ATOM 649 C C . GLY A 1 94 ? -5.914 -2.282 -1.753 1.00 98.00 94 GLY A C 1
ATOM 650 O O . GLY A 1 94 ? -5.088 -1.498 -1.282 1.00 98.00 94 GLY A O 1
ATOM 651 N N . GLY A 1 95 ? -5.924 -2.628 -3.039 1.00 98.00 95 GLY A N 1
ATOM 652 C CA . GLY A 1 95 ? -4.915 -2.189 -3.997 1.00 98.00 95 GLY A CA 1
ATOM 653 C C . GLY A 1 95 ? -3.585 -2.928 -3.856 1.00 98.00 95 GLY A C 1
ATOM 654 O O . GLY A 1 95 ? -3.437 -3.881 -3.092 1.00 98.00 95 GLY A O 1
ATOM 655 N N . SER A 1 96 ? -2.623 -2.489 -4.657 1.00 98.19 96 SER A N 1
ATOM 656 C CA . SER A 1 96 ? -1.278 -3.048 -4.707 1.00 98.19 96 SER A CA 1
ATOM 657 C C . SER A 1 96 ? -0.307 -2.014 -5.254 1.00 98.19 96 SER A C 1
ATOM 659 O O . SER A 1 96 ? -0.711 -1.127 -6.008 1.00 98.19 96 SER A O 1
ATOM 661 N N . VAL A 1 97 ? 0.974 -2.182 -4.947 1.00 98.38 97 VAL A N 1
ATOM 662 C CA . VAL A 1 97 ? 2.060 -1.385 -5.515 1.00 98.38 97 VAL A CA 1
ATOM 663 C C . VAL A 1 97 ? 3.031 -2.315 -6.215 1.00 98.38 97 VAL A C 1
ATOM 665 O O . VAL A 1 97 ? 3.581 -3.233 -5.612 1.00 98.38 97 VAL A O 1
ATOM 668 N N . HIS A 1 98 ? 3.242 -2.068 -7.498 1.00 98.06 98 HIS A N 1
ATOM 669 C CA . HIS A 1 98 ? 4.177 -2.785 -8.343 1.00 98.06 98 HIS A CA 1
ATOM 670 C C . HIS A 1 98 ? 5.441 -1.956 -8.545 1.00 98.06 98 HIS A C 1
ATOM 672 O O . HIS A 1 98 ? 5.381 -0.803 -8.968 1.00 98.06 98 HIS A O 1
ATOM 678 N N . TYR A 1 99 ? 6.582 -2.557 -8.236 1.00 98.06 99 TYR A N 1
ATOM 679 C CA . TYR A 1 99 ? 7.915 -2.011 -8.418 1.00 98.06 99 TYR A CA 1
ATOM 680 C C . TYR A 1 99 ? 8.605 -2.791 -9.533 1.00 98.06 99 TYR A C 1
ATOM 682 O O . TYR A 1 99 ? 8.765 -4.008 -9.422 1.00 98.06 99 TYR A O 1
ATOM 690 N N . SER A 1 100 ? 9.077 -2.096 -10.568 1.00 97.56 100 SER A N 1
ATOM 691 C CA . SER A 1 100 ? 9.904 -2.712 -11.605 1.00 97.56 100 SER A CA 1
ATOM 692 C C . SER A 1 100 ? 11.112 -1.860 -11.971 1.00 97.56 100 SER A C 1
ATOM 694 O O . SER A 1 100 ? 10.991 -0.652 -12.150 1.00 97.56 100 SER A O 1
ATOM 696 N N . ALA A 1 101 ? 12.290 -2.472 -12.089 1.00 96.75 101 ALA A N 1
ATOM 697 C CA . ALA A 1 101 ? 13.529 -1.795 -12.480 1.00 96.75 101 ALA A CA 1
ATOM 698 C C . ALA A 1 101 ? 14.487 -2.747 -13.216 1.00 96.75 101 ALA A C 1
ATOM 700 O O . ALA A 1 101 ? 14.255 -3.955 -13.289 1.00 96.75 101 ALA A O 1
ATOM 701 N N . HIS A 1 102 ? 15.579 -2.198 -13.764 1.00 95.50 102 HIS A N 1
ATOM 702 C CA . HIS A 1 102 ? 16.632 -2.954 -14.470 1.00 95.50 102 HIS A CA 1
ATOM 703 C C . HIS A 1 102 ? 16.102 -3.824 -15.615 1.00 95.50 102 HIS A C 1
ATOM 705 O O . HIS A 1 102 ? 16.502 -4.973 -15.773 1.00 95.50 102 HIS A O 1
ATOM 711 N N . GLY A 1 103 ? 15.158 -3.290 -16.395 1.00 92.44 103 GLY A N 1
ATOM 712 C CA . GLY A 1 103 ? 14.563 -4.020 -17.517 1.00 92.44 103 GLY A CA 1
ATOM 713 C C . GLY A 1 103 ? 13.703 -5.219 -17.101 1.00 92.44 103 GLY A C 1
ATOM 714 O O . GLY A 1 103 ? 13.617 -6.178 -17.859 1.00 92.44 103 GLY A O 1
ATOM 715 N N . GLY A 1 104 ? 13.097 -5.180 -15.908 1.00 92.31 104 GLY A N 1
ATOM 716 C CA . GLY A 1 104 ? 12.199 -6.226 -15.403 1.00 92.31 104 GLY A CA 1
ATOM 717 C C . GLY A 1 104 ? 12.883 -7.299 -14.555 1.00 92.31 104 GLY A C 1
ATOM 718 O O . GLY A 1 104 ? 12.218 -8.210 -14.081 1.00 92.31 104 GLY A O 1
ATOM 719 N N . VAL A 1 105 ? 14.198 -7.195 -14.328 1.00 94.62 105 VAL A N 1
ATOM 720 C CA . VAL A 1 105 ? 14.913 -8.093 -13.401 1.00 94.62 105 VAL A CA 1
ATOM 721 C C . VAL A 1 105 ? 14.433 -7.886 -11.965 1.00 94.62 105 VAL A C 1
ATOM 723 O O . VAL A 1 105 ? 14.289 -8.847 -11.212 1.00 94.62 105 VAL A O 1
ATOM 726 N N . LEU A 1 106 ? 14.192 -6.630 -11.584 1.00 96.06 106 LEU A N 1
ATOM 727 C CA . LEU A 1 106 ? 13.439 -6.315 -10.380 1.00 96.06 106 LEU A CA 1
ATOM 728 C C . LEU A 1 106 ? 11.968 -6.250 -10.781 1.00 96.06 106 LEU A C 1
ATOM 730 O O . LEU A 1 106 ? 11.600 -5.421 -11.614 1.00 96.06 106 LEU A O 1
ATOM 734 N N . ASP A 1 107 ? 11.164 -7.119 -10.180 1.00 96.75 107 ASP A N 1
ATOM 735 C CA . ASP A 1 107 ? 9.722 -7.221 -10.385 1.00 96.75 107 ASP A CA 1
ATOM 736 C C . ASP A 1 107 ? 9.077 -7.678 -9.070 1.00 96.75 107 ASP A C 1
ATOM 738 O O . ASP A 1 107 ? 9.162 -8.851 -8.694 1.00 96.75 107 ASP A O 1
ATOM 742 N N . VAL A 1 108 ? 8.526 -6.718 -8.324 1.00 97.50 108 VAL A N 1
ATOM 743 C CA . VAL A 1 108 ? 7.952 -6.945 -6.994 1.00 97.50 108 VAL A CA 1
ATOM 744 C C . VAL A 1 108 ? 6.585 -6.287 -6.904 1.00 97.50 108 VAL A C 1
ATOM 746 O O . VAL A 1 108 ? 6.466 -5.080 -7.088 1.00 97.50 108 VAL A O 1
ATOM 749 N N . THR A 1 109 ? 5.563 -7.054 -6.545 1.00 98.25 109 THR A N 1
ATOM 750 C CA . THR A 1 109 ? 4.252 -6.526 -6.148 1.00 98.25 109 THR A CA 1
ATOM 751 C C . THR A 1 109 ? 4.086 -6.639 -4.642 1.00 98.25 109 THR A C 1
ATOM 753 O O . THR A 1 109 ? 4.375 -7.688 -4.072 1.00 98.25 109 THR A O 1
ATOM 756 N N . VAL A 1 110 ? 3.604 -5.568 -4.015 1.00 98.38 110 VAL A N 1
ATOM 757 C CA . VAL A 1 110 ? 3.190 -5.528 -2.610 1.00 98.38 110 VAL A CA 1
ATOM 758 C C . VAL A 1 110 ? 1.678 -5.335 -2.553 1.00 98.38 110 VAL A C 1
ATOM 760 O O . VAL A 1 110 ? 1.154 -4.422 -3.195 1.00 98.38 110 VAL A O 1
ATOM 763 N N . SER A 1 111 ? 0.971 -6.180 -1.810 1.00 98.25 111 SER A N 1
ATOM 764 C CA . SER A 1 111 ? -0.496 -6.167 -1.697 1.00 98.25 111 SER A CA 1
ATOM 765 C C . SER A 1 111 ? -0.965 -6.626 -0.310 1.00 98.25 111 SER A C 1
ATOM 767 O O . SER A 1 111 ? -0.138 -6.852 0.566 1.00 98.25 111 SER A O 1
ATOM 769 N N . ASP A 1 112 ? -2.285 -6.702 -0.103 1.00 97.75 112 ASP A N 1
ATOM 770 C CA . ASP A 1 112 ? -2.947 -7.061 1.170 1.00 97.75 112 ASP A CA 1
ATOM 771 C C . ASP A 1 112 ? -2.323 -6.384 2.400 1.00 97.75 112 ASP A C 1
ATOM 773 O O . ASP A 1 112 ? -1.932 -7.021 3.378 1.00 97.75 112 ASP A O 1
ATOM 777 N N . LEU A 1 113 ? -2.191 -5.055 2.349 1.00 98.38 113 LEU A N 1
ATOM 778 C CA . LEU A 1 113 ? -1.654 -4.316 3.483 1.00 98.38 113 LEU A CA 1
ATOM 779 C C . LEU A 1 113 ? -2.629 -4.429 4.663 1.00 98.38 113 LEU A C 1
ATOM 781 O O . LEU A 1 113 ? -3.792 -4.030 4.565 1.00 98.38 113 LEU A O 1
ATOM 785 N N . ARG A 1 114 ? -2.147 -4.940 5.796 1.00 98.38 114 ARG A N 1
ATOM 786 C CA . ARG A 1 114 ? -2.973 -5.255 6.965 1.00 98.38 114 ARG A CA 1
ATOM 787 C C . ARG A 1 114 ? -2.338 -4.735 8.243 1.00 98.38 114 ARG A C 1
ATOM 789 O O . ARG A 1 114 ? -1.217 -5.094 8.586 1.00 98.38 114 ARG A O 1
ATOM 796 N N . LEU A 1 115 ? -3.086 -3.929 8.986 1.00 98.31 115 LEU A N 1
ATOM 797 C CA . LEU A 1 115 ? -2.722 -3.474 10.321 1.00 98.31 115 LEU A CA 1
ATOM 798 C C . LEU A 1 115 ? -3.549 -4.228 11.363 1.00 98.31 115 LEU A C 1
ATOM 800 O O . LEU A 1 115 ? -4.753 -4.015 11.468 1.00 98.31 115 LEU A O 1
ATOM 804 N N . ALA A 1 116 ? -2.899 -5.068 12.162 1.00 98.38 116 ALA A N 1
ATOM 805 C CA . ALA A 1 116 ? -3.489 -5.659 13.359 1.00 98.38 116 ALA A CA 1
ATOM 806 C C . ALA A 1 116 ? -3.122 -4.807 14.579 1.00 98.38 116 ALA A C 1
ATOM 808 O O . ALA A 1 116 ? -1.949 -4.721 14.940 1.00 98.38 116 ALA A O 1
ATOM 809 N N . VAL A 1 117 ? -4.103 -4.180 15.224 1.00 98.12 117 VAL A N 1
ATOM 810 C CA . VAL A 1 117 ? -3.910 -3.394 16.448 1.00 98.12 117 VAL A CA 1
ATOM 811 C C . VAL A 1 117 ? -4.135 -4.307 17.647 1.00 98.12 117 VAL A C 1
ATOM 813 O O . VAL A 1 117 ? -5.222 -4.848 17.827 1.00 98.12 117 VAL A O 1
ATOM 816 N N . THR A 1 118 ? -3.102 -4.506 18.462 1.00 96.38 118 THR A N 1
ATOM 817 C CA . THR A 1 118 ? -3.111 -5.483 19.567 1.00 96.38 118 THR A CA 1
ATOM 818 C C . THR A 1 118 ? -3.374 -4.852 20.929 1.00 96.38 118 THR A C 1
ATOM 820 O O . THR A 1 118 ? -3.712 -5.551 21.880 1.00 96.38 118 THR A O 1
ATOM 823 N N . SER A 1 119 ? -3.182 -3.539 21.040 1.00 95.50 119 SER A N 1
ATOM 824 C CA . SER A 1 119 ? -3.504 -2.726 22.215 1.00 95.50 119 SER A CA 1
ATOM 825 C C . SER A 1 119 ? -3.522 -1.246 21.813 1.00 95.50 119 SER A C 1
ATOM 827 O O . SER A 1 119 ? -3.023 -0.921 20.732 1.00 95.50 119 SER A O 1
ATOM 829 N N . PRO A 1 120 ? -3.995 -0.321 22.670 1.00 95.56 120 PRO A N 1
ATOM 830 C CA . PRO A 1 120 ? -3.970 1.105 22.357 1.00 95.56 120 PRO A CA 1
ATOM 831 C C . PRO A 1 120 ? -2.573 1.568 21.917 1.00 95.56 120 PRO A C 1
ATOM 833 O O . PRO A 1 120 ? -1.600 1.418 22.656 1.00 95.56 120 PRO A O 1
ATOM 836 N N . GLY A 1 121 ? -2.480 2.081 20.688 1.00 93.62 121 GLY A N 1
ATOM 837 C CA . GLY A 1 121 ? -1.242 2.583 20.083 1.00 93.62 121 GLY A CA 1
ATOM 838 C C . GLY A 1 121 ? -0.260 1.524 19.570 1.00 93.62 121 GLY A C 1
ATOM 839 O O . GLY A 1 121 ? 0.727 1.893 18.950 1.00 93.62 121 GLY A O 1
ATOM 840 N N . VAL A 1 122 ? -0.503 0.224 19.768 1.00 97.50 122 VAL A N 1
ATOM 841 C CA . VAL A 1 122 ? 0.423 -0.838 19.340 1.00 97.50 122 VAL A CA 1
ATOM 842 C C . VAL A 1 122 ? -0.212 -1.694 18.260 1.00 97.50 122 VAL A C 1
ATOM 844 O O . VAL A 1 122 ? -1.304 -2.232 18.443 1.00 97.50 122 VAL A O 1
ATOM 847 N N . GLY A 1 123 ? 0.512 -1.888 17.162 1.00 97.75 123 GLY A N 1
ATOM 848 C CA . GLY A 1 123 ? 0.062 -2.756 16.085 1.00 97.75 123 GLY A CA 1
ATOM 849 C C . GLY A 1 123 ? 1.182 -3.469 15.345 1.00 97.75 123 GLY A C 1
ATOM 850 O O . GLY A 1 123 ? 2.371 -3.222 15.550 1.00 97.75 123 GLY A O 1
ATOM 851 N N . VAL A 1 124 ? 0.782 -4.376 14.470 1.00 98.44 124 VAL A N 1
ATOM 852 C CA . VAL A 1 124 ? 1.651 -5.114 13.563 1.00 98.44 124 VAL A CA 1
ATOM 853 C C . VAL A 1 124 ? 1.147 -4.884 12.151 1.00 98.44 124 VAL A C 1
ATOM 855 O O . VAL A 1 124 ? -0.031 -5.097 11.876 1.00 98.44 124 VAL A O 1
ATOM 858 N N . LEU A 1 125 ? 2.046 -4.445 11.275 1.00 98.12 125 LEU A N 1
ATOM 859 C CA . LEU A 1 125 ? 1.772 -4.292 9.854 1.00 98.12 125 LEU A CA 1
ATOM 860 C C . LEU A 1 125 ? 2.279 -5.538 9.123 1.00 98.12 125 LEU A C 1
ATOM 862 O O . LEU A 1 125 ? 3.447 -5.916 9.291 1.00 98.12 125 LEU A O 1
ATOM 866 N N . THR A 1 126 ? 1.415 -6.157 8.327 1.00 98.56 126 THR A N 1
ATOM 867 C CA . THR A 1 126 ? 1.750 -7.237 7.394 1.00 98.56 126 THR A CA 1
ATOM 868 C C . THR A 1 126 ? 1.393 -6.845 5.963 1.00 98.56 126 THR A C 1
ATOM 870 O O . THR A 1 126 ? 0.601 -5.924 5.746 1.00 98.56 126 THR A O 1
ATOM 873 N N . ALA A 1 127 ? 2.027 -7.507 5.000 1.00 98.56 127 ALA A N 1
ATOM 874 C CA . ALA A 1 127 ? 1.719 -7.385 3.581 1.00 98.56 127 ALA A CA 1
ATOM 875 C C . ALA A 1 127 ? 2.114 -8.666 2.839 1.00 98.56 127 ALA A C 1
ATOM 877 O O . ALA A 1 127 ? 3.036 -9.373 3.262 1.00 98.56 127 ALA A O 1
ATOM 878 N N . ASP A 1 128 ? 1.476 -8.893 1.701 1.00 98.31 128 ASP A N 1
ATOM 879 C CA . ASP A 1 128 ? 1.853 -9.927 0.749 1.00 98.31 128 ASP A CA 1
ATOM 880 C C . ASP A 1 128 ? 2.884 -9.387 -0.237 1.00 98.31 128 ASP A C 1
ATOM 882 O O . ASP A 1 128 ? 2.822 -8.232 -0.673 1.00 98.31 128 ASP A O 1
ATOM 886 N N . PHE A 1 129 ? 3.821 -10.249 -0.621 1.00 98.19 129 PHE A N 1
ATOM 887 C CA . PHE A 1 129 ? 4.849 -9.948 -1.607 1.00 98.19 129 PHE A CA 1
ATOM 888 C C . PHE A 1 129 ? 4.832 -10.993 -2.712 1.00 98.19 129 PHE A C 1
ATOM 890 O O . PHE A 1 129 ? 4.984 -12.184 -2.448 1.00 98.19 129 PHE A O 1
ATOM 897 N N . VAL A 1 130 ? 4.744 -10.546 -3.961 1.00 98.25 130 VAL A N 1
ATOM 898 C CA . VAL A 1 130 ? 5.037 -11.377 -5.132 1.00 98.25 130 VAL A CA 1
ATOM 899 C C . VAL A 1 130 ? 6.333 -10.877 -5.744 1.00 98.25 130 VAL A C 1
ATOM 901 O O . VAL A 1 130 ? 6.415 -9.719 -6.136 1.00 98.25 130 VAL A O 1
ATOM 904 N N . SER A 1 131 ? 7.343 -11.737 -5.828 1.00 95.06 131 SER A N 1
ATOM 905 C CA . SER A 1 131 ? 8.645 -11.424 -6.420 1.00 95.06 131 SER A CA 1
ATOM 906 C C . SER A 1 131 ? 9.019 -12.502 -7.425 1.00 95.06 131 SER A C 1
ATOM 908 O O . SER A 1 131 ? 9.121 -13.677 -7.064 1.00 95.06 131 SER A O 1
ATOM 910 N N . SER A 1 132 ? 9.170 -12.125 -8.697 1.00 85.62 132 SER A N 1
ATOM 911 C CA . SER A 1 132 ? 9.512 -13.046 -9.795 1.00 85.62 132 SER A CA 1
ATOM 912 C C . SER A 1 132 ? 8.676 -14.341 -9.805 1.00 85.62 132 SER A C 1
ATOM 914 O O . SER A 1 132 ? 9.203 -15.441 -9.973 1.00 85.62 132 SER A O 1
ATOM 916 N N . GLY A 1 133 ? 7.364 -14.219 -9.572 1.00 84.25 133 GLY A N 1
ATOM 917 C CA . GLY A 1 133 ? 6.413 -15.340 -9.547 1.00 84.25 133 GLY A CA 1
ATOM 918 C C . GLY A 1 133 ? 6.375 -16.158 -8.249 1.00 84.25 133 GLY A C 1
ATOM 919 O O . GLY A 1 133 ? 5.613 -17.117 -8.168 1.00 84.25 133 GLY A O 1
ATOM 920 N N . THR A 1 134 ? 7.163 -15.794 -7.233 1.00 94.25 134 THR A N 1
ATOM 921 C CA . THR A 1 134 ? 7.100 -16.395 -5.893 1.00 94.25 134 THR A CA 1
ATOM 922 C C . THR A 1 134 ? 6.294 -15.509 -4.959 1.00 94.25 134 THR A C 1
ATOM 924 O O . THR A 1 134 ? 6.591 -14.321 -4.841 1.00 94.25 134 THR A O 1
ATOM 927 N N . THR A 1 135 ? 5.323 -16.096 -4.266 1.00 96.44 135 THR A N 1
ATOM 928 C CA . THR A 1 135 ? 4.492 -15.396 -3.282 1.00 96.44 135 THR A CA 1
ATOM 929 C C . THR A 1 135 ? 4.999 -15.639 -1.860 1.00 96.44 135 THR A C 1
ATOM 931 O O . THR A 1 135 ? 5.426 -16.742 -1.517 1.00 96.44 135 THR A O 1
ATOM 934 N N . SER A 1 136 ? 4.974 -14.599 -1.031 1.00 97.94 136 SER A N 1
ATOM 935 C CA . SER A 1 136 ? 5.132 -14.656 0.421 1.00 97.94 136 SER A CA 1
ATOM 936 C C . SER A 1 136 ? 3.963 -13.923 1.063 1.00 97.94 136 SER A C 1
ATOM 938 O O . SER A 1 136 ? 3.864 -12.705 0.919 1.00 97.94 136 SER A O 1
ATOM 940 N N . ASP A 1 137 ? 3.113 -14.671 1.756 1.00 98.00 137 ASP A N 1
ATOM 941 C CA . ASP A 1 137 ? 1.881 -14.153 2.353 1.00 98.00 137 ASP A CA 1
ATOM 942 C C . ASP A 1 137 ? 2.114 -13.659 3.790 1.00 98.00 137 ASP A C 1
ATOM 944 O O . ASP A 1 137 ? 2.950 -14.208 4.520 1.00 98.00 137 ASP A O 1
ATOM 948 N N . ASP A 1 138 ? 1.364 -12.633 4.200 1.00 97.31 138 ASP A N 1
ATOM 949 C CA . ASP A 1 138 ? 1.291 -12.103 5.569 1.00 97.31 138 ASP A CA 1
ATOM 950 C C . ASP A 1 138 ? 2.662 -11.788 6.205 1.00 97.31 138 ASP A C 1
ATOM 952 O O . ASP A 1 138 ? 2.896 -11.951 7.412 1.00 97.31 138 ASP A O 1
ATOM 956 N N . VAL A 1 139 ? 3.608 -11.292 5.404 1.00 98.12 139 VAL A N 1
ATOM 957 C CA . VAL A 1 139 ? 4.952 -10.969 5.886 1.00 98.12 139 VAL A CA 1
ATOM 958 C C . VAL A 1 139 ? 4.862 -9.816 6.876 1.00 98.12 139 VAL A C 1
ATOM 960 O O . VAL A 1 139 ? 4.457 -8.708 6.534 1.00 98.12 139 VAL A O 1
ATOM 963 N N . LYS A 1 140 ? 5.306 -10.042 8.117 1.00 97.75 140 LYS A N 1
ATOM 964 C CA . LYS A 1 140 ? 5.434 -8.973 9.114 1.00 97.75 140 LYS A CA 1
ATOM 965 C C . LYS A 1 140 ? 6.511 -7.976 8.696 1.00 97.75 140 LYS A C 1
ATOM 967 O O . LYS A 1 140 ? 7.701 -8.277 8.782 1.00 97.75 140 LYS A O 1
ATOM 972 N N . VAL A 1 141 ? 6.089 -6.765 8.347 1.00 96.75 141 VAL A N 1
ATOM 973 C CA . VAL A 1 141 ? 6.978 -5.692 7.880 1.00 96.75 141 VAL A CA 1
ATOM 974 C C . VAL A 1 141 ? 7.341 -4.703 8.982 1.00 96.75 141 VA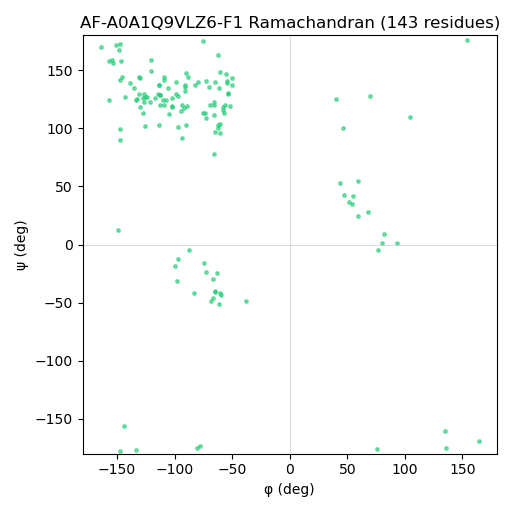L A C 1
ATOM 976 O O . VAL A 1 141 ? 8.448 -4.168 8.981 1.00 96.75 141 VAL A O 1
ATOM 979 N N . ALA A 1 142 ? 6.449 -4.473 9.950 1.00 96.56 142 ALA A N 1
ATOM 980 C CA . ALA A 1 142 ? 6.703 -3.526 11.031 1.00 96.56 142 ALA A CA 1
ATOM 981 C C . ALA A 1 142 ? 5.914 -3.834 12.309 1.00 96.56 142 ALA A C 1
ATOM 983 O O . ALA A 1 142 ? 4.871 -4.487 12.298 1.00 96.56 142 ALA A O 1
ATOM 984 N N . THR A 1 143 ? 6.415 -3.296 13.420 1.00 97.00 143 THR A N 1
ATOM 985 C CA . THR A 1 143 ? 5.633 -3.070 14.639 1.00 97.00 143 THR A CA 1
ATOM 986 C C . THR A 1 143 ? 5.396 -1.571 14.768 1.00 97.00 143 THR A C 1
ATOM 988 O O . THR A 1 143 ? 6.354 -0.800 14.782 1.00 97.00 143 THR A O 1
ATOM 991 N N . CYS A 1 144 ? 4.134 -1.174 14.866 1.00 91.69 144 CYS A N 1
ATOM 992 C CA . CYS A 1 144 ? 3.691 0.202 15.056 1.00 91.69 144 CYS A CA 1
ATOM 993 C C . CYS A 1 144 ? 3.574 0.493 16.559 1.00 91.69 144 CYS A C 1
ATOM 995 O O . CYS A 1 144 ? 3.097 -0.365 17.308 1.00 91.69 144 CYS A O 1
ATOM 997 N N . ARG A 1 145 ? 4.045 1.664 16.993 1.00 88.31 145 ARG A N 1
ATOM 998 C CA . ARG A 1 145 ? 3.973 2.171 18.370 1.00 88.31 145 ARG A CA 1
ATOM 999 C C . ARG A 1 145 ? 3.771 3.677 18.364 1.00 88.31 145 ARG A C 1
ATOM 1001 O O . ARG A 1 145 ? 4.177 4.288 17.350 1.00 88.31 145 ARG A O 1
#